Protein AF-A0A4D9DRL8-F1 (afdb_monomer_lite)

Foldseek 3Di:
DDDDDDDDDPPPPPPPPPPDDDDDDDVLVVCCVVPNDDDDDDDPADWDQDPVRDTDGPDDRVVRVVVVVVVVVVVVVVVVVVVVVVVVLVVPQPVDDPPDDDDSVRSVVSSVVVVVVVVVVCVVVVVPVPPPPDPPDD

Secondary structure (DSSP, 8-state):
------------------PPPPP---HHHHHHHHHSSPPPP-----EEE-TTS-EEESS-HHHHHHHHHHHHHHHHHHHHHHHHHHHHHHHH-TTS-TTS---HHHHHHHHHHHHHHHHHHHHHTTTTGGGS------

Organism: NCBI:txid55544

Sequence (138 aa):
MAEQVSEEEEQHQHRVPLLVTPGPEVLGDVLSEQFGPLPFMAAITRMKRQPSGHYLSTENLEEVLERRQAANAKERERIKNLNSGFSKLKTIVPLIPKDRKPSKVDTLKAATEYIRLLHLILEETGGFEVHKNLPLSV

Radius of gyration: 35.2 Å; chains: 1; bounding box: 65×112×64 Å

pLDDT: mean 83.33, std 16.58, range [40.22, 98.69]

Structure (mmCIF, N/CA/C/O backbone):
data_AF-A0A4D9DRL8-F1
#
_entry.id   AF-A0A4D9DRL8-F1
#
loop_
_atom_site.group_PDB
_atom_site.id
_atom_site.type_symbol
_atom_site.label_atom_id
_atom_site.label_alt_id
_atom_site.label_comp_id
_atom_site.label_asym_id
_atom_site.label_entity_id
_atom_site.label_seq_id
_atom_site.pdbx_PDB_ins_code
_atom_site.Cartn_x
_atom_site.Cartn_y
_atom_site.Cartn_z
_atom_site.occupancy
_atom_site.B_iso_or_equiv
_atom_site.auth_seq_id
_atom_site.auth_comp_id
_atom_site.auth_asym_id
_atom_site.auth_atom_id
_atom_site.pdbx_PDB_model_num
ATOM 1 N N . MET A 1 1 ? 21.172 79.395 20.774 1.00 40.22 1 MET A N 1
ATOM 2 C CA . MET A 1 1 ? 20.427 79.486 19.501 1.00 40.22 1 MET A CA 1
ATOM 3 C C . MET A 1 1 ? 21.112 78.495 18.574 1.00 40.22 1 MET A C 1
ATOM 5 O O . MET A 1 1 ? 22.240 78.751 18.201 1.00 40.22 1 MET A O 1
ATOM 9 N N . ALA A 1 2 ? 20.726 77.220 18.579 1.00 44.47 2 ALA A N 1
ATOM 10 C CA . ALA A 1 2 ? 19.544 76.670 17.914 1.00 44.47 2 ALA A CA 1
ATOM 11 C C . ALA A 1 2 ? 19.581 76.944 16.407 1.00 44.47 2 ALA A C 1
ATOM 13 O O . ALA A 1 2 ? 19.016 77.935 15.970 1.00 44.47 2 ALA A O 1
ATOM 14 N N . GLU A 1 3 ? 20.231 76.057 15.656 1.00 49.09 3 GLU A N 1
ATOM 15 C CA . GLU A 1 3 ? 19.705 75.629 14.363 1.00 49.09 3 GLU A CA 1
ATOM 16 C C . GLU A 1 3 ? 20.214 74.216 14.071 1.00 49.09 3 GLU A C 1
ATOM 18 O O . GLU A 1 3 ? 21.413 73.947 14.011 1.00 49.09 3 GLU A O 1
ATOM 23 N N . GLN A 1 4 ? 19.257 73.297 14.033 1.00 47.44 4 GLN A N 1
ATOM 24 C CA . GLN A 1 4 ? 19.407 71.934 13.564 1.00 47.44 4 GLN A CA 1
ATOM 25 C C . GLN A 1 4 ? 19.405 71.982 12.036 1.00 47.44 4 GLN A C 1
ATOM 27 O O . GLN A 1 4 ? 18.511 72.600 11.466 1.00 47.44 4 GLN A O 1
ATOM 32 N N . VAL A 1 5 ? 20.323 71.275 11.384 1.00 49.56 5 VAL A N 1
ATOM 33 C CA . VAL A 1 5 ? 20.043 70.678 10.075 1.00 49.56 5 VAL A CA 1
ATOM 34 C C . VAL A 1 5 ? 20.452 69.219 10.177 1.00 49.56 5 VAL A C 1
ATOM 36 O O . VAL A 1 5 ? 21.626 68.871 10.289 1.00 49.56 5 VAL A O 1
ATOM 39 N N . SER A 1 6 ? 19.404 68.419 10.297 1.00 49.28 6 SER A N 1
ATOM 40 C CA . SER A 1 6 ? 19.345 66.974 10.176 1.00 49.28 6 SER A CA 1
ATOM 41 C C . SER A 1 6 ? 19.588 66.546 8.727 1.00 49.28 6 SER A C 1
ATOM 43 O O . SER A 1 6 ? 19.497 67.374 7.827 1.00 49.28 6 SER A O 1
ATOM 45 N N . GLU A 1 7 ? 19.741 65.230 8.550 1.00 52.16 7 GLU A N 1
ATOM 46 C CA . GLU A 1 7 ? 19.690 64.496 7.275 1.00 52.16 7 GLU A CA 1
ATOM 47 C C . GLU A 1 7 ? 21.040 64.560 6.533 1.00 52.16 7 GLU A C 1
ATOM 49 O O . GLU A 1 7 ? 21.572 65.619 6.249 1.00 52.16 7 GLU A O 1
ATOM 54 N N . GLU A 1 8 ? 21.741 63.461 6.270 1.00 44.09 8 GLU A N 1
ATOM 55 C CA . GLU A 1 8 ? 21.243 62.175 5.797 1.00 44.09 8 GLU A CA 1
ATOM 56 C C . GLU A 1 8 ? 22.067 61.032 6.414 1.00 44.09 8 GLU A C 1
ATOM 58 O O . GLU A 1 8 ? 23.277 60.916 6.216 1.00 44.09 8 GLU A O 1
ATOM 63 N N . GLU A 1 9 ? 21.403 60.171 7.188 1.00 43.19 9 GLU A N 1
ATOM 64 C CA . GLU A 1 9 ? 21.937 58.851 7.503 1.00 43.19 9 GLU A CA 1
ATOM 65 C C . GLU A 1 9 ? 21.945 58.042 6.208 1.00 43.19 9 GLU A C 1
ATOM 67 O O . GLU A 1 9 ? 20.910 57.557 5.748 1.00 43.19 9 GLU A O 1
ATOM 72 N N . GLU A 1 10 ? 23.122 57.896 5.612 1.00 46.59 10 GLU A N 1
ATOM 73 C CA . GLU A 1 10 ? 23.352 56.992 4.496 1.00 46.59 10 GLU A CA 1
ATOM 74 C C . GLU A 1 10 ? 23.280 55.550 5.026 1.00 46.59 10 GLU A C 1
ATOM 76 O O . GLU A 1 10 ? 24.280 54.868 5.262 1.00 46.59 10 GLU A O 1
ATOM 81 N N . GLN A 1 11 ? 22.052 55.086 5.271 1.00 47.41 11 GLN A N 1
ATOM 82 C CA . GLN A 1 11 ? 21.736 53.685 5.489 1.00 47.41 11 GLN A CA 1
ATOM 83 C C . GLN A 1 11 ? 22.015 52.961 4.171 1.00 47.41 11 GLN A C 1
ATOM 85 O O . GLN A 1 11 ? 21.121 52.702 3.365 1.00 47.41 11 GLN A O 1
ATOM 90 N N . HIS A 1 12 ? 23.288 52.627 3.950 1.00 46.28 12 HIS A N 1
ATOM 91 C CA . HIS A 1 12 ? 23.721 51.599 3.017 1.00 46.28 12 HIS A CA 1
ATOM 92 C C . HIS A 1 12 ? 23.181 50.260 3.526 1.00 46.28 12 HIS A C 1
ATOM 94 O O . HIS A 1 12 ? 23.888 49.415 4.075 1.00 46.28 12 HIS A O 1
ATOM 100 N N . GLN A 1 13 ? 21.872 50.081 3.363 1.00 56.28 13 GLN A N 1
ATOM 101 C CA . GLN A 1 13 ? 21.200 48.808 3.457 1.00 56.28 13 GLN A CA 1
ATOM 102 C C . GLN A 1 13 ? 21.913 47.905 2.450 1.00 56.28 13 GLN A C 1
ATOM 104 O O . GLN A 1 13 ? 21.725 48.048 1.241 1.00 56.28 13 GLN A O 1
ATOM 109 N N . HIS A 1 14 ? 22.767 47.002 2.937 1.00 54.03 14 HIS A N 1
ATOM 110 C CA . HIS A 1 14 ? 23.348 45.917 2.153 1.00 54.03 14 HIS A CA 1
ATOM 111 C C . HIS A 1 14 ? 22.209 45.022 1.654 1.00 54.03 14 HIS A C 1
ATOM 113 O O . HIS A 1 14 ? 21.893 43.970 2.208 1.00 54.03 14 HIS A O 1
ATOM 119 N N . ARG A 1 15 ? 21.534 45.472 0.599 1.00 63.38 15 ARG A N 1
ATOM 120 C CA . ARG A 1 15 ? 20.530 44.712 -0.114 1.00 63.38 15 ARG A CA 1
ATOM 121 C C . ARG A 1 15 ? 21.308 43.771 -1.013 1.00 63.38 15 ARG A C 1
ATOM 123 O O . ARG A 1 15 ? 21.704 44.138 -2.115 1.00 63.38 15 ARG A O 1
ATOM 130 N N . VAL A 1 16 ? 21.595 42.581 -0.490 1.00 67.75 16 VAL A N 1
ATOM 131 C CA . VAL A 1 16 ? 22.155 41.480 -1.277 1.00 67.75 16 VAL A CA 1
ATOM 132 C C . VAL A 1 16 ? 21.310 41.374 -2.551 1.00 67.75 16 VAL A C 1
ATOM 134 O O . VAL A 1 16 ? 20.083 41.266 -2.427 1.00 67.75 16 VAL A O 1
ATOM 137 N N . PRO A 1 17 ? 21.898 41.484 -3.756 1.00 74.94 17 PRO A N 1
ATOM 138 C CA . PRO A 1 17 ? 21.133 41.357 -4.983 1.00 74.94 17 PRO A CA 1
ATOM 139 C C . PRO A 1 17 ? 20.415 40.013 -4.949 1.00 74.94 17 PRO A C 1
ATOM 141 O O . PRO A 1 17 ? 21.054 38.971 -4.798 1.00 74.94 17 PRO A O 1
ATOM 144 N N . LEU A 1 18 ? 19.084 40.033 -5.025 1.00 73.31 18 LEU A N 1
ATOM 145 C CA . LEU A 1 18 ? 18.322 38.801 -5.152 1.00 73.31 18 LEU A CA 1
ATOM 146 C C . LEU A 1 18 ? 18.724 38.186 -6.491 1.00 73.31 18 LEU A C 1
ATOM 148 O O . LEU A 1 18 ? 18.444 38.757 -7.545 1.00 73.31 18 LEU A O 1
ATOM 152 N N . LEU A 1 19 ? 19.442 37.064 -6.442 1.00 74.56 19 LEU A N 1
ATOM 153 C CA . LEU A 1 19 ? 19.807 36.327 -7.640 1.00 74.56 19 LEU A CA 1
ATOM 154 C C . LEU A 1 19 ? 18.509 35.889 -8.322 1.00 74.56 19 LEU A C 1
ATOM 156 O O . LEU A 1 19 ? 17.645 35.279 -7.687 1.00 74.56 19 LEU A O 1
ATOM 160 N N . VAL A 1 20 ? 18.356 36.239 -9.599 1.00 82.50 20 VAL A N 1
ATOM 161 C CA . VAL A 1 20 ? 17.207 35.812 -10.400 1.00 82.50 20 VAL A CA 1
ATOM 162 C C . VAL A 1 20 ? 17.193 34.288 -10.402 1.00 82.50 20 VAL A C 1
ATOM 164 O O . VAL A 1 20 ? 18.210 33.663 -10.701 1.00 82.50 20 VAL A O 1
ATOM 167 N N . THR A 1 21 ? 16.062 33.687 -10.021 1.00 80.25 21 THR A N 1
ATOM 168 C CA . THR A 1 21 ? 15.905 32.232 -10.081 1.00 80.25 21 THR A CA 1
ATOM 169 C C . THR A 1 21 ? 16.172 31.791 -11.520 1.00 80.25 21 THR A C 1
ATOM 171 O O . THR A 1 21 ? 15.530 32.338 -12.423 1.00 80.25 21 THR A O 1
ATOM 174 N N . PRO A 1 22 ? 17.121 30.865 -11.758 1.00 80.56 22 PRO A N 1
ATOM 175 C CA . PRO A 1 22 ? 17.388 30.385 -13.104 1.00 80.56 22 PRO A CA 1
ATOM 176 C C . PRO A 1 22 ? 16.104 29.833 -13.727 1.00 80.56 22 PRO A C 1
ATOM 178 O O . PRO A 1 22 ? 15.192 29.382 -13.025 1.00 80.56 22 PRO A O 1
ATOM 181 N N . GLY A 1 23 ? 16.020 29.926 -15.054 1.00 86.12 23 GLY A N 1
ATOM 182 C CA . GLY A 1 23 ? 14.877 29.409 -15.795 1.00 86.12 23 GLY A CA 1
ATOM 183 C C . GLY A 1 23 ? 14.672 27.912 -15.526 1.00 86.12 23 GLY A C 1
ATOM 184 O O . GLY A 1 23 ? 15.619 27.217 -15.160 1.00 86.12 23 GLY A O 1
ATOM 185 N N . PRO A 1 24 ? 13.442 27.395 -15.675 1.00 86.69 24 PRO A N 1
ATOM 186 C CA . PRO A 1 24 ? 13.198 25.967 -15.539 1.00 86.69 24 PRO A CA 1
ATOM 187 C C . PRO A 1 24 ? 13.973 25.204 -16.620 1.00 86.69 24 PRO A C 1
ATOM 189 O O . PRO A 1 24 ? 13.679 25.329 -17.807 1.00 86.69 24 PRO A O 1
ATOM 192 N N . GLU A 1 25 ? 14.953 24.411 -16.200 1.00 89.00 25 GLU A N 1
ATOM 193 C CA . GLU A 1 25 ? 15.715 23.517 -17.071 1.00 89.00 25 GLU A CA 1
ATOM 194 C C . GLU A 1 25 ? 15.116 22.107 -17.047 1.00 89.00 25 GLU A C 1
ATOM 196 O O . GLU A 1 25 ? 14.616 21.625 -16.024 1.00 89.00 25 GLU A O 1
ATOM 201 N N . VAL A 1 26 ? 1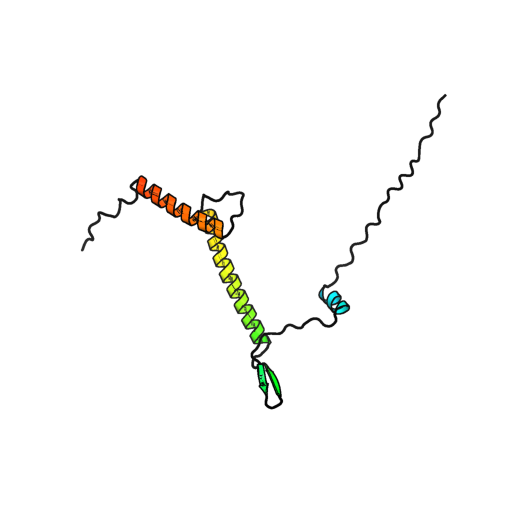5.169 21.417 -18.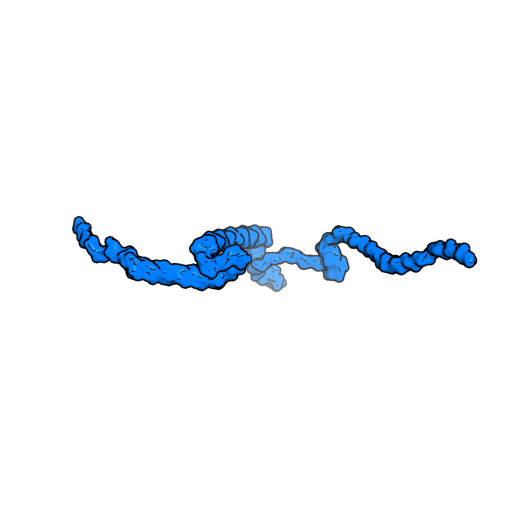187 1.00 92.31 26 VAL A N 1
ATOM 202 C CA . VAL A 1 26 ? 14.773 20.011 -18.264 1.00 92.31 26 VAL A CA 1
ATOM 203 C C . VAL A 1 26 ? 15.893 19.179 -17.649 1.00 92.31 26 VAL A C 1
ATOM 205 O O . VAL A 1 26 ? 16.994 19.115 -18.185 1.00 92.31 26 VAL A O 1
ATOM 208 N N . LEU A 1 27 ? 15.606 18.496 -16.536 1.00 91.50 27 LEU A N 1
ATOM 209 C CA . LEU A 1 27 ? 16.593 17.680 -15.815 1.00 91.50 27 LEU A CA 1
ATOM 210 C C . LEU A 1 27 ? 17.314 16.673 -16.729 1.00 91.50 27 LEU A C 1
ATOM 212 O O . LEU A 1 27 ? 18.490 16.398 -16.529 1.00 91.50 27 LEU A O 1
ATOM 216 N N . GLY A 1 28 ? 16.618 16.133 -17.734 1.00 89.81 28 GLY A N 1
ATOM 217 C CA . GLY A 1 28 ? 17.215 15.219 -18.707 1.00 89.81 28 GLY A CA 1
ATOM 218 C C . GLY A 1 28 ? 18.370 15.846 -19.491 1.00 89.81 28 GLY A C 1
ATOM 219 O O . GLY A 1 28 ? 19.411 15.213 -19.634 1.00 89.81 28 GLY A O 1
ATOM 220 N N . ASP A 1 29 ? 18.217 17.095 -19.923 1.00 90.81 29 ASP A N 1
ATOM 221 C CA . ASP A 1 29 ? 19.223 17.797 -20.723 1.00 90.81 29 ASP A CA 1
ATOM 222 C C . ASP A 1 29 ? 20.439 18.149 -19.863 1.00 90.81 29 ASP A C 1
ATOM 224 O O . ASP A 1 29 ? 21.568 17.851 -20.244 1.00 90.81 29 ASP A O 1
ATOM 228 N N . VAL A 1 30 ? 20.202 18.652 -18.647 1.00 92.62 30 VAL A N 1
ATOM 229 C CA . VAL A 1 30 ? 21.256 18.965 -17.666 1.00 92.62 30 VAL A CA 1
ATOM 230 C C . VAL A 1 30 ? 22.083 17.726 -17.327 1.00 92.62 30 VAL A C 1
ATOM 232 O O . VAL A 1 30 ? 23.314 17.763 -17.304 1.00 92.62 30 VAL A O 1
ATOM 235 N N . LEU A 1 31 ? 21.409 16.602 -17.071 1.00 92.56 31 LEU A N 1
ATOM 236 C CA . LEU A 1 31 ? 22.088 15.344 -16.781 1.00 92.56 31 LEU A CA 1
ATOM 237 C C . LEU A 1 31 ? 22.831 14.816 -18.010 1.00 92.56 31 LEU A C 1
ATOM 239 O O . LEU A 1 31 ? 23.927 14.280 -17.865 1.00 92.56 31 LEU A O 1
ATOM 243 N N . SER A 1 32 ? 22.268 14.983 -19.208 1.00 93.75 32 SER A N 1
ATOM 244 C CA . SER A 1 32 ? 22.932 14.557 -20.436 1.00 93.75 32 SER A CA 1
ATOM 245 C C . SER A 1 32 ? 24.179 15.386 -20.745 1.00 93.75 32 SER A C 1
ATOM 247 O O . SER A 1 32 ? 25.155 14.847 -21.262 1.00 93.75 32 SER A O 1
ATOM 249 N N . GLU A 1 33 ? 24.158 16.683 -20.444 1.00 94.00 33 GLU A N 1
ATOM 250 C CA . GLU A 1 33 ? 25.294 17.586 -20.632 1.00 94.00 33 GLU A CA 1
ATOM 251 C C . GLU A 1 33 ? 26.417 17.288 -19.631 1.00 94.00 33 GLU A C 1
ATOM 253 O O . GLU A 1 33 ? 27.577 17.170 -20.020 1.00 94.00 33 GLU A O 1
ATOM 258 N N . GLN A 1 34 ? 26.081 17.103 -18.348 1.00 95.25 34 GLN A N 1
ATOM 259 C CA . GLN A 1 34 ? 27.081 16.837 -17.308 1.00 95.25 34 GLN A CA 1
ATOM 260 C C . GLN A 1 34 ? 27.653 15.417 -17.351 1.00 95.25 34 GLN A C 1
ATOM 262 O O . GLN A 1 34 ? 28.830 15.223 -17.044 1.00 95.25 34 GLN A O 1
ATOM 267 N N . PHE A 1 35 ? 26.833 14.417 -17.685 1.00 94.44 35 PHE A N 1
ATOM 268 C CA . PHE A 1 35 ? 27.188 13.001 -17.518 1.00 94.44 35 PHE A CA 1
ATOM 269 C C . PHE A 1 35 ? 27.182 12.199 -18.825 1.00 94.44 35 PHE A C 1
ATOM 271 O O . PHE A 1 35 ? 27.526 11.015 -18.814 1.00 94.44 35 PHE A O 1
ATOM 278 N N . GLY A 1 36 ? 26.843 12.821 -19.956 1.00 91.00 36 GLY A N 1
ATOM 279 C CA . GLY A 1 36 ? 26.734 12.148 -21.248 1.00 91.00 36 GLY A CA 1
ATOM 280 C C . GLY A 1 36 ? 25.402 11.405 -21.429 1.00 91.00 36 GLY A C 1
ATOM 281 O O . GLY A 1 36 ? 24.437 11.668 -20.715 1.00 91.00 36 GLY A O 1
ATOM 282 N N . PRO A 1 37 ? 25.310 10.473 -22.397 1.00 91.88 37 PRO A N 1
ATOM 283 C CA . PRO A 1 37 ? 24.050 9.826 -22.748 1.00 91.88 37 PRO A CA 1
ATOM 284 C C . PRO A 1 37 ? 23.366 9.170 -21.547 1.00 91.88 37 PRO A C 1
ATOM 286 O O . PRO A 1 37 ? 23.953 8.341 -20.848 1.00 91.88 37 PRO A O 1
ATOM 289 N N . LEU A 1 38 ? 22.096 9.513 -21.341 1.00 88.88 38 LEU A N 1
ATOM 290 C CA . LEU A 1 38 ? 21.301 8.928 -20.271 1.00 88.88 38 LEU A CA 1
ATOM 291 C C . LEU A 1 38 ? 21.081 7.426 -20.496 1.00 88.88 38 LEU A C 1
ATOM 293 O O . LEU A 1 38 ? 20.972 6.972 -21.640 1.00 88.88 38 LEU A O 1
ATOM 297 N N . PRO A 1 39 ? 20.964 6.639 -19.412 1.00 87.62 39 PRO A N 1
ATOM 298 C CA . PRO A 1 39 ? 20.609 5.235 -19.525 1.00 87.62 39 PRO A CA 1
ATOM 299 C C . PRO A 1 39 ? 19.265 5.081 -20.245 1.00 87.62 39 PRO A C 1
ATOM 301 O O . PRO A 1 39 ? 18.276 5.734 -19.907 1.00 87.62 39 PRO A O 1
ATOM 304 N N . PHE A 1 40 ? 19.224 4.184 -21.229 1.00 83.06 40 PHE A N 1
ATOM 305 C CA . PHE A 1 40 ? 17.991 3.845 -21.928 1.00 83.06 40 PHE A CA 1
ATOM 306 C C . PHE A 1 40 ? 17.159 2.856 -21.104 1.00 83.06 40 PHE A C 1
ATOM 308 O O . PHE A 1 40 ? 17.684 2.054 -20.326 1.00 83.06 40 PHE A O 1
ATOM 315 N N . MET A 1 41 ? 15.838 2.888 -21.289 1.00 79.44 41 MET A N 1
ATOM 316 C CA . MET A 1 41 ? 14.956 1.902 -20.671 1.00 79.44 41 MET A CA 1
ATOM 317 C C . MET A 1 41 ? 15.274 0.498 -21.193 1.00 79.44 41 MET A C 1
ATOM 319 O O . MET A 1 41 ? 15.081 0.201 -22.369 1.00 79.44 41 MET A O 1
ATOM 323 N N . ALA A 1 42 ? 15.700 -0.382 -20.291 1.00 80.38 42 ALA A N 1
ATOM 324 C CA . ALA A 1 42 ? 15.940 -1.787 -20.580 1.00 80.38 42 ALA A CA 1
ATOM 325 C C . ALA A 1 42 ? 14.963 -2.666 -19.790 1.00 80.38 42 ALA A C 1
ATOM 327 O O . ALA A 1 42 ? 14.816 -2.536 -18.571 1.00 80.38 42 ALA A O 1
ATOM 328 N N . ALA A 1 43 ? 14.296 -3.592 -20.477 1.00 84.75 43 ALA A N 1
ATOM 329 C CA . ALA A 1 43 ? 13.549 -4.645 -19.805 1.00 84.75 43 ALA A CA 1
ATOM 330 C C . ALA A 1 43 ? 14.500 -5.768 -19.369 1.00 84.75 43 ALA A C 1
ATOM 332 O O . ALA A 1 43 ? 15.423 -6.131 -20.094 1.00 84.75 43 ALA A O 1
ATOM 333 N N . ILE A 1 44 ? 14.246 -6.363 -18.198 1.00 86.31 44 ILE A N 1
ATOM 334 C CA . ILE A 1 44 ? 14.935 -7.603 -17.808 1.00 86.31 44 ILE A CA 1
ATOM 335 C C . ILE A 1 44 ? 14.243 -8.733 -18.570 1.00 86.31 44 ILE A C 1
ATOM 337 O O . ILE A 1 44 ? 13.167 -9.179 -18.161 1.00 86.31 44 ILE A O 1
ATOM 341 N N . THR A 1 45 ? 14.829 -9.123 -19.698 1.00 88.00 45 THR A N 1
ATOM 342 C CA . THR A 1 45 ? 14.336 -10.190 -20.574 1.00 88.00 45 THR A CA 1
ATOM 343 C C . THR A 1 45 ? 15.235 -11.410 -20.500 1.00 88.00 45 THR A C 1
ATOM 345 O O . THR A 1 45 ? 16.406 -11.344 -20.114 1.00 88.00 45 THR A O 1
ATOM 348 N N . ARG A 1 46 ? 14.686 -12.562 -20.885 1.00 88.56 46 ARG A N 1
ATOM 349 C CA . ARG A 1 46 ? 15.497 -13.771 -21.035 1.00 88.56 46 ARG A CA 1
ATOM 350 C C . ARG A 1 46 ? 16.385 -13.650 -22.267 1.00 88.56 46 ARG A C 1
ATOM 352 O O . ARG A 1 46 ? 15.893 -13.559 -23.394 1.00 88.56 46 ARG A O 1
ATOM 359 N N . MET A 1 47 ? 17.694 -13.697 -22.040 1.00 89.94 47 MET A N 1
ATOM 360 C CA . MET A 1 47 ? 18.698 -13.682 -23.097 1.00 89.94 47 MET A CA 1
ATOM 361 C C . MET A 1 47 ? 19.121 -15.104 -23.463 1.00 89.94 47 MET A C 1
ATOM 363 O O . MET A 1 47 ? 19.354 -15.941 -22.591 1.00 89.94 47 ME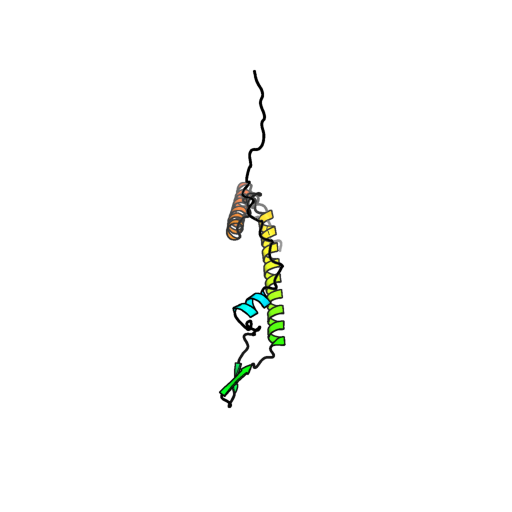T A O 1
ATOM 367 N N . LYS A 1 48 ? 19.260 -15.374 -24.761 1.00 92.00 48 LYS A N 1
ATOM 368 C CA . LYS A 1 48 ? 19.736 -16.656 -25.286 1.00 92.00 48 LYS A CA 1
ATOM 369 C C . LYS A 1 48 ? 21.066 -16.462 -26.002 1.00 92.00 48 LYS A C 1
ATOM 371 O O . LYS A 1 48 ? 21.178 -15.614 -26.889 1.00 92.00 48 LYS A O 1
ATOM 376 N N . ARG A 1 49 ? 22.061 -17.273 -25.629 1.00 94.12 49 ARG A N 1
ATOM 377 C CA . ARG A 1 49 ? 23.367 -17.311 -26.295 1.00 94.12 49 ARG A CA 1
ATOM 378 C C . ARG A 1 49 ? 23.236 -17.972 -27.664 1.00 94.12 49 ARG A C 1
ATOM 380 O O . ARG A 1 49 ? 22.685 -19.067 -27.780 1.00 94.12 49 ARG A O 1
ATOM 387 N N . GLN A 1 50 ? 23.757 -17.311 -28.684 1.00 94.31 50 GLN A N 1
ATOM 388 C CA . GLN A 1 50 ? 23.809 -17.821 -30.047 1.00 94.31 50 GLN A CA 1
ATOM 389 C C . GLN A 1 50 ? 25.133 -18.542 -30.337 1.00 94.31 50 GLN A C 1
ATOM 391 O O . GLN A 1 50 ? 26.116 -18.321 -29.625 1.00 94.31 50 GLN A O 1
ATOM 396 N N . PRO A 1 51 ? 25.200 -19.366 -31.403 1.00 93.62 51 PRO A N 1
ATOM 397 C CA . PRO A 1 51 ? 26.454 -19.968 -31.863 1.00 93.62 51 PRO A CA 1
ATOM 398 C C . PRO A 1 51 ? 27.553 -18.942 -32.175 1.00 93.62 51 PRO A C 1
ATOM 400 O O . PRO A 1 51 ? 28.727 -19.234 -31.982 1.00 93.62 51 PRO A O 1
ATOM 403 N N . SER A 1 52 ? 27.175 -17.721 -32.571 1.00 93.25 52 SER A N 1
ATOM 404 C CA . SER A 1 52 ? 28.086 -16.583 -32.769 1.00 93.25 52 SER A CA 1
ATOM 405 C C . SER A 1 52 ? 28.731 -16.059 -31.476 1.00 93.25 52 SER A C 1
ATOM 407 O O . SER A 1 52 ? 29.593 -15.192 -31.531 1.00 93.25 52 SER A O 1
ATOM 409 N N . GLY A 1 53 ? 28.316 -16.549 -30.302 1.00 91.81 53 GLY A N 1
ATOM 410 C CA . GLY A 1 53 ? 28.783 -16.086 -28.993 1.00 91.81 53 GLY A CA 1
ATOM 411 C C . GLY A 1 53 ? 28.018 -14.879 -28.444 1.00 91.81 53 GLY A C 1
ATOM 412 O O . GLY A 1 53 ? 28.115 -14.607 -27.248 1.00 91.81 53 GLY A O 1
ATOM 413 N N . HIS A 1 54 ? 27.209 -14.209 -29.269 1.00 91.44 54 HIS A N 1
ATOM 414 C CA . HIS A 1 54 ? 26.373 -13.083 -28.855 1.00 91.44 54 HIS A CA 1
ATOM 415 C C . HIS A 1 54 ? 25.098 -13.535 -28.127 1.00 91.44 54 HIS A C 1
ATOM 417 O O . HIS A 1 54 ? 24.587 -14.636 -28.347 1.00 91.44 54 HIS A O 1
ATOM 423 N N . TYR A 1 55 ? 24.563 -12.664 -27.271 1.00 91.19 55 TYR A N 1
ATOM 424 C CA . TYR A 1 55 ? 23.289 -12.865 -26.583 1.00 91.19 55 TYR A CA 1
ATOM 425 C C . TYR A 1 55 ? 22.203 -12.025 -27.244 1.00 91.19 55 TYR A C 1
ATOM 427 O O . TYR A 1 55 ? 22.380 -10.819 -27.386 1.00 91.19 55 TYR A O 1
ATOM 435 N N . LEU A 1 56 ? 21.069 -12.638 -27.588 1.00 88.38 56 LEU A N 1
ATOM 436 C CA . LEU A 1 56 ? 19.880 -11.909 -28.034 1.00 88.38 56 LEU A CA 1
ATOM 437 C 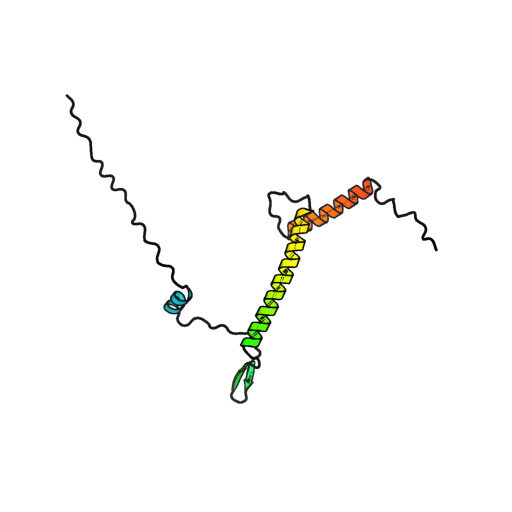C . LEU A 1 56 ? 18.715 -12.118 -27.068 1.00 88.38 56 LEU A C 1
ATOM 439 O O . LEU A 1 56 ? 18.586 -13.179 -26.450 1.00 88.38 56 LEU A O 1
ATOM 443 N N . SER A 1 57 ? 17.857 -11.103 -26.964 1.00 86.56 57 SER A N 1
ATOM 444 C CA . SER A 1 57 ? 16.575 -11.227 -26.271 1.00 86.56 57 SER A CA 1
ATOM 445 C C . SER A 1 57 ? 15.705 -12.258 -26.984 1.00 86.56 57 SER A C 1
ATOM 447 O O . SER A 1 57 ? 15.612 -12.270 -28.210 1.00 86.56 57 SER A O 1
ATOM 449 N N . THR A 1 58 ? 15.062 -13.123 -26.206 1.00 84.44 58 THR A N 1
ATOM 450 C CA . THR A 1 58 ? 14.054 -14.068 -26.715 1.00 84.44 58 THR A CA 1
ATOM 451 C C . THR A 1 58 ? 12.657 -13.457 -26.791 1.00 84.44 58 THR A C 1
ATOM 453 O O . THR A 1 58 ? 11.754 -14.059 -27.362 1.00 84.44 58 THR A O 1
ATOM 456 N N . GLU A 1 59 ? 12.481 -12.271 -26.210 1.00 85.44 59 GLU A N 1
ATOM 457 C CA . GLU A 1 59 ? 11.194 -11.612 -26.019 1.00 85.44 59 GLU A CA 1
ATOM 458 C C . GLU A 1 59 ? 11.218 -10.223 -26.679 1.00 85.44 59 GLU A C 1
ATOM 460 O O . GLU A 1 59 ? 12.250 -9.538 -26.661 1.00 85.44 59 GLU A O 1
ATOM 465 N N . ASN A 1 60 ? 10.083 -9.812 -27.253 1.00 88.88 60 ASN A N 1
ATOM 466 C CA . ASN A 1 60 ? 9.886 -8.464 -27.784 1.00 88.88 60 ASN A CA 1
ATOM 467 C C . ASN A 1 60 ? 9.882 -7.452 -26.625 1.00 88.88 60 ASN A C 1
ATOM 469 O O . ASN A 1 60 ? 9.151 -7.632 -25.649 1.00 88.88 60 ASN A O 1
ATOM 473 N N . LEU A 1 61 ? 10.707 -6.404 -26.728 1.00 86.25 61 LEU A N 1
ATOM 474 C CA . LEU A 1 61 ? 10.865 -5.389 -25.686 1.00 86.25 61 LEU A CA 1
ATOM 475 C C . LEU A 1 61 ? 9.532 -4.714 -25.336 1.00 86.25 61 LEU A C 1
ATOM 477 O O . LEU A 1 61 ? 9.221 -4.594 -24.152 1.00 86.25 61 LEU A O 1
ATOM 481 N N . GLU A 1 62 ? 8.746 -4.331 -26.343 1.00 88.88 62 GLU A N 1
ATOM 482 C CA . GLU A 1 62 ? 7.495 -3.594 -26.145 1.00 88.88 62 GLU A CA 1
ATOM 483 C C . GLU A 1 62 ? 6.485 -4.442 -25.367 1.00 88.88 62 GLU A C 1
ATOM 485 O O . GLU A 1 62 ? 5.999 -4.038 -24.313 1.00 88.88 62 GLU A O 1
ATOM 490 N N . GLU A 1 63 ? 6.287 -5.694 -25.790 1.00 89.88 63 GLU A N 1
ATOM 491 C CA . GLU A 1 63 ? 5.384 -6.626 -25.106 1.00 89.88 63 GLU A CA 1
ATOM 492 C C . GLU A 1 63 ? 5.787 -6.865 -23.644 1.00 89.88 63 GLU A C 1
ATOM 494 O O . GLU A 1 63 ? 4.938 -7.016 -22.762 1.00 89.88 63 GLU A O 1
ATOM 499 N N . VAL A 1 64 ? 7.092 -6.936 -23.359 1.00 90.31 64 VAL A N 1
ATOM 500 C CA . VAL A 1 64 ? 7.582 -7.131 -21.988 1.00 90.31 64 VAL A CA 1
ATOM 501 C C . VAL A 1 64 ? 7.289 -5.900 -21.135 1.00 90.31 64 VAL A C 1
ATOM 503 O O . VAL A 1 64 ? 6.896 -6.043 -19.971 1.00 90.31 64 VAL A O 1
ATOM 506 N N . LEU A 1 65 ? 7.464 -4.701 -21.690 1.00 90.25 65 LEU A N 1
ATOM 507 C CA . LEU A 1 65 ? 7.152 -3.455 -21.000 1.00 90.25 65 LEU A CA 1
ATOM 508 C C . LEU A 1 65 ? 5.648 -3.323 -20.748 1.00 90.25 65 LEU A C 1
ATOM 510 O O . LEU A 1 65 ? 5.264 -3.074 -19.604 1.00 90.25 65 LEU A O 1
ATOM 514 N N . GLU A 1 66 ? 4.800 -3.583 -21.741 1.00 92.25 66 GLU A N 1
ATOM 515 C CA . GLU A 1 66 ? 3.339 -3.556 -21.596 1.00 92.25 66 GLU A CA 1
ATOM 516 C C . GLU A 1 66 ? 2.850 -4.539 -20.523 1.00 92.25 66 GLU A C 1
ATOM 518 O O . GLU A 1 66 ? 2.104 -4.162 -19.613 1.00 92.25 66 GLU A O 1
ATOM 523 N N . ARG A 1 67 ? 3.330 -5.793 -20.547 1.00 93.31 67 ARG A N 1
ATOM 524 C CA . ARG A 1 67 ? 2.989 -6.799 -19.522 1.00 93.31 67 ARG A CA 1
ATOM 525 C C . ARG A 1 67 ? 3.374 -6.331 -18.120 1.00 93.31 67 ARG A C 1
ATOM 527 O O . ARG A 1 67 ? 2.604 -6.511 -17.174 1.00 93.31 67 ARG A O 1
ATOM 534 N N . ARG A 1 68 ? 4.549 -5.712 -17.970 1.00 93.94 68 ARG A N 1
ATOM 535 C CA . ARG A 1 68 ? 5.001 -5.148 -16.688 1.00 93.94 68 ARG A CA 1
ATOM 536 C C . ARG A 1 68 ? 4.137 -3.975 -16.248 1.00 93.94 68 ARG A C 1
ATOM 538 O O . ARG A 1 68 ? 3.780 -3.902 -15.074 1.00 93.94 68 ARG A O 1
ATOM 545 N N . GLN A 1 69 ? 3.791 -3.072 -17.159 1.00 94.19 69 GLN A N 1
ATOM 546 C CA . GLN A 1 69 ? 2.913 -1.944 -16.858 1.00 94.19 69 GLN A CA 1
ATOM 547 C C . GLN A 1 69 ? 1.540 -2.429 -16.380 1.00 94.19 69 GLN A C 1
ATOM 549 O O . GLN A 1 69 ? 1.071 -1.976 -15.333 1.00 94.19 69 GLN A O 1
ATOM 554 N N . ALA A 1 70 ? 0.947 -3.407 -17.070 1.00 96.94 70 ALA A N 1
ATOM 555 C CA . ALA A 1 70 ? -0.324 -4.014 -16.685 1.00 96.94 70 ALA A CA 1
ATOM 556 C C . ALA A 1 70 ? -0.248 -4.699 -15.307 1.00 96.94 70 ALA A C 1
ATOM 558 O O . ALA A 1 70 ? -1.108 -4.478 -14.451 1.00 96.94 70 ALA A O 1
ATOM 559 N N . ALA A 1 71 ? 0.809 -5.478 -15.047 1.00 96.94 71 ALA A N 1
ATOM 560 C CA . ALA A 1 71 ? 1.026 -6.119 -13.748 1.00 96.94 71 ALA A CA 1
ATOM 561 C C . ALA A 1 71 ? 1.174 -5.092 -12.610 1.00 96.94 71 ALA A C 1
ATOM 563 O O . ALA A 1 71 ? 0.557 -5.236 -11.552 1.00 96.94 71 ALA A O 1
ATOM 564 N N . ASN A 1 72 ? 1.929 -4.016 -12.843 1.00 97.75 72 ASN A N 1
ATOM 565 C CA . ASN A 1 72 ? 2.108 -2.936 -11.876 1.00 97.75 72 ASN A CA 1
ATOM 566 C C . ASN A 1 72 ? 0.802 -2.177 -11.611 1.00 97.75 72 ASN A C 1
ATOM 568 O O . ASN A 1 72 ? 0.510 -1.841 -10.463 1.00 97.75 72 ASN A O 1
ATOM 572 N N . ALA A 1 73 ? 0.003 -1.907 -12.647 1.00 98.38 73 ALA A N 1
ATOM 573 C CA . ALA A 1 73 ? -1.307 -1.278 -12.496 1.00 98.38 73 ALA A CA 1
ATOM 574 C C . ALA A 1 73 ? -2.241 -2.138 -11.631 1.00 98.38 73 ALA A C 1
ATOM 576 O O . ALA A 1 73 ? -2.851 -1.629 -10.688 1.00 98.38 73 ALA A O 1
ATOM 577 N N . LYS A 1 74 ? -2.266 -3.452 -11.879 1.00 98.56 74 LYS A N 1
ATOM 578 C CA . LYS A 1 74 ? -3.046 -4.412 -11.091 1.00 98.56 74 LYS A CA 1
ATOM 579 C C . LYS A 1 74 ? -2.620 -4.447 -9.621 1.00 98.56 74 LYS A C 1
ATOM 581 O O . LYS A 1 74 ? -3.472 -4.436 -8.736 1.00 98.56 74 LYS A O 1
ATOM 586 N N . GLU A 1 75 ? -1.318 -4.448 -9.333 1.00 98.50 75 GLU A N 1
ATOM 587 C CA . GLU A 1 75 ? -0.845 -4.437 -7.942 1.00 98.50 75 GLU A CA 1
ATOM 588 C C . GLU A 1 75 ? -1.184 -3.120 -7.232 1.00 98.50 75 GLU A C 1
ATOM 590 O O . GLU A 1 75 ? -1.598 -3.128 -6.071 1.00 98.50 75 GLU A O 1
ATOM 595 N N . ARG A 1 76 ? -1.104 -1.979 -7.931 1.00 98.69 76 ARG A N 1
ATOM 596 C CA . ARG A 1 76 ? -1.559 -0.692 -7.378 1.00 98.69 76 ARG A CA 1
ATOM 597 C C . ARG A 1 76 ? -3.038 -0.732 -7.012 1.00 98.69 76 ARG A C 1
ATOM 599 O O . ARG A 1 76 ? -3.401 -0.260 -5.935 1.00 98.69 76 ARG A O 1
ATOM 606 N N . GLU A 1 77 ? -3.883 -1.305 -7.864 1.00 98.62 77 GLU A N 1
ATOM 607 C CA . GLU A 1 77 ? -5.308 -1.473 -7.573 1.00 98.62 77 GLU A CA 1
ATOM 608 C C . GLU A 1 77 ? -5.535 -2.386 -6.359 1.00 98.62 77 GLU A C 1
ATOM 610 O O . GLU A 1 77 ? -6.287 -2.034 -5.446 1.00 98.62 77 GLU A O 1
ATOM 615 N N . ARG A 1 78 ? -4.812 -3.508 -6.277 1.00 98.62 78 ARG A N 1
ATOM 616 C CA . ARG A 1 78 ? -4.857 -4.411 -5.118 1.00 98.62 78 ARG A CA 1
ATOM 617 C C . ARG A 1 78 ? -4.517 -3.677 -3.818 1.00 98.62 78 ARG A C 1
ATOM 619 O O . ARG A 1 78 ? -5.254 -3.778 -2.834 1.00 98.62 78 ARG A O 1
ATOM 626 N N . ILE A 1 79 ? -3.432 -2.901 -3.813 1.00 98.56 79 ILE A N 1
ATOM 627 C CA . ILE A 1 79 ? -3.004 -2.113 -2.649 1.00 98.56 79 ILE A CA 1
ATOM 628 C C . ILE A 1 79 ? -3.997 -0.987 -2.331 1.00 98.56 79 ILE A C 1
ATOM 630 O O . ILE A 1 79 ? -4.251 -0.715 -1.155 1.00 98.56 79 ILE A O 1
ATOM 634 N N . LYS A 1 80 ? -4.611 -0.357 -3.340 1.00 98.44 80 LYS A N 1
ATOM 635 C CA . LYS A 1 80 ? -5.678 0.639 -3.149 1.00 98.44 80 LYS A CA 1
ATOM 636 C C . LYS A 1 80 ? -6.882 0.025 -2.431 1.00 98.44 80 LYS A C 1
ATOM 638 O O . LYS A 1 80 ? -7.356 0.603 -1.453 1.00 98.44 80 LYS A O 1
ATOM 643 N N . ASN A 1 81 ? -7.324 -1.160 -2.852 1.00 98.38 81 ASN A N 1
ATOM 644 C CA . ASN A 1 81 ? -8.426 -1.884 -2.215 1.00 98.38 81 ASN A CA 1
ATOM 645 C C . ASN A 1 81 ? -8.094 -2.253 -0.761 1.00 98.38 81 ASN A C 1
ATOM 647 O O . ASN A 1 81 ? -8.897 -1.999 0.140 1.00 98.38 81 ASN A O 1
ATOM 651 N N . LEU A 1 82 ? -6.876 -2.743 -0.503 1.00 98.19 82 LEU A N 1
ATOM 652 C CA . LEU A 1 82 ? -6.386 -3.006 0.854 1.00 98.19 82 LEU A CA 1
ATOM 653 C C . LEU A 1 82 ? -6.406 -1.742 1.732 1.00 98.19 82 LEU A C 1
ATOM 655 O O . LEU A 1 82 ? -6.913 -1.763 2.853 1.00 98.19 82 LEU A O 1
ATOM 659 N N . ASN A 1 83 ? -5.879 -0.625 1.227 1.00 97.62 83 ASN A N 1
ATOM 660 C CA . ASN A 1 83 ? -5.827 0.633 1.973 1.00 97.62 83 ASN A CA 1
ATOM 661 C C . ASN A 1 83 ? -7.229 1.231 2.205 1.00 97.62 83 ASN A C 1
ATOM 663 O O . ASN A 1 83 ? -7.450 1.886 3.226 1.00 97.62 83 ASN A O 1
ATOM 667 N N . SER A 1 84 ? -8.187 0.979 1.307 1.00 97.88 84 SER A N 1
ATOM 668 C CA . SER A 1 84 ? -9.599 1.335 1.501 1.00 97.88 84 SER A CA 1
ATOM 669 C C . SER A 1 84 ? -10.203 0.581 2.689 1.00 97.88 84 SER A C 1
ATOM 671 O O . SER A 1 84 ? -10.749 1.206 3.600 1.00 97.88 84 SER A O 1
ATOM 673 N N . GLY A 1 85 ? -10.006 -0.741 2.759 1.00 97.06 85 GLY A N 1
ATOM 674 C CA . GLY A 1 85 ? -10.398 -1.545 3.923 1.00 97.06 85 GLY A CA 1
ATOM 675 C C . GLY A 1 85 ? -9.739 -1.057 5.216 1.00 97.06 85 GLY A C 1
ATOM 676 O O . GLY A 1 85 ? -10.406 -0.876 6.232 1.00 97.06 85 GLY A O 1
ATOM 677 N N . PHE A 1 86 ? -8.448 -0.725 5.153 1.00 96.50 86 PHE A N 1
ATOM 678 C CA . PHE A 1 86 ? -7.716 -0.170 6.290 1.00 96.50 86 PHE A CA 1
ATOM 679 C C . PHE A 1 86 ? -8.274 1.179 6.768 1.00 96.50 86 PHE A C 1
ATOM 681 O O . PHE A 1 86 ? -8.282 1.485 7.958 1.00 96.50 86 PHE A O 1
ATOM 688 N N . SER A 1 87 ? -8.751 2.003 5.837 1.00 94.44 87 SER A N 1
ATOM 689 C CA . SER A 1 87 ? -9.347 3.302 6.151 1.00 94.44 87 SER A CA 1
ATOM 690 C C . SER A 1 87 ? -10.697 3.140 6.843 1.00 94.44 87 SER A C 1
ATOM 692 O O . SER A 1 87 ? -10.928 3.811 7.843 1.00 94.44 87 SER A O 1
ATOM 694 N N . LYS A 1 88 ? -11.524 2.186 6.397 1.00 95.19 88 LYS A N 1
ATOM 695 C CA . LYS A 1 88 ? -12.769 1.805 7.086 1.00 95.19 88 LYS A CA 1
ATOM 696 C C . LYS A 1 88 ? -12.504 1.262 8.492 1.00 95.19 88 LYS A C 1
ATOM 698 O O . LYS A 1 88 ? -13.195 1.641 9.433 1.00 95.19 88 LYS A O 1
ATOM 703 N N . LEU A 1 89 ? -11.467 0.439 8.664 1.00 95.50 89 LEU A N 1
ATOM 704 C CA . LEU A 1 89 ? -11.089 -0.069 9.984 1.00 95.50 89 LEU A CA 1
ATOM 705 C C . LEU A 1 89 ? -10.755 1.079 10.952 1.00 95.50 89 LEU A C 1
ATOM 707 O O . LEU A 1 89 ? -11.272 1.119 12.062 1.00 95.50 89 LEU A O 1
ATOM 711 N N . LYS A 1 90 ? -9.967 2.069 10.516 1.00 93.38 90 LYS A N 1
ATOM 712 C CA . LYS A 1 90 ? -9.645 3.242 11.348 1.00 93.38 90 LYS A CA 1
ATOM 713 C C . LYS A 1 90 ? -10.877 4.030 11.798 1.00 93.38 90 LYS A C 1
ATOM 715 O O . LYS A 1 90 ? -10.834 4.618 1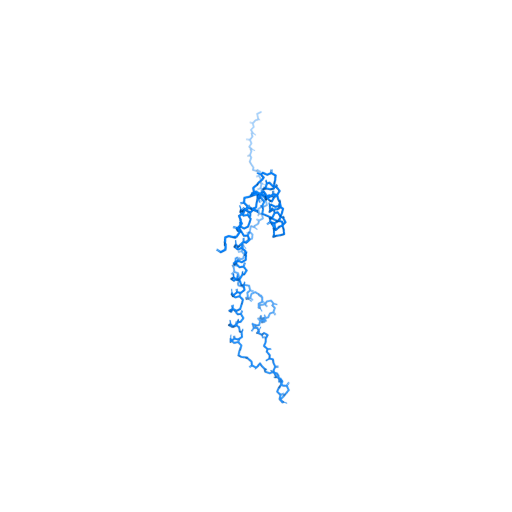2.868 1.00 93.38 90 LYS A O 1
ATOM 720 N N . THR A 1 91 ? -11.951 4.059 11.004 1.00 92.06 91 THR A N 1
ATOM 721 C CA . THR A 1 91 ? -13.169 4.800 11.376 1.00 92.06 91 THR A CA 1
ATOM 722 C C . THR A 1 91 ? -14.007 4.107 12.447 1.00 92.06 91 THR A C 1
ATOM 724 O O . THR A 1 91 ? -14.740 4.790 13.152 1.00 92.06 91 THR A O 1
ATOM 727 N N . ILE A 1 92 ? -13.906 2.779 12.576 1.00 93.69 92 ILE A N 1
ATOM 728 C CA . ILE A 1 92 ? -14.715 2.001 13.530 1.00 93.69 92 ILE A CA 1
ATOM 729 C C . ILE A 1 92 ? -13.987 1.704 14.844 1.00 93.69 92 ILE A C 1
ATOM 731 O O . ILE A 1 92 ? -14.637 1.356 15.821 1.00 93.69 92 ILE A O 1
ATOM 735 N N . VAL A 1 93 ? -12.654 1.813 14.882 1.00 93.88 93 VAL A N 1
ATOM 736 C CA . VAL A 1 93 ? -11.850 1.501 16.074 1.00 93.88 93 VAL A CA 1
ATOM 737 C C . VAL A 1 93 ? -11.774 2.731 16.998 1.00 93.88 93 VAL A C 1
ATOM 739 O O . VAL A 1 93 ? -11.124 3.712 16.636 1.00 93.88 93 VAL A O 1
ATOM 742 N N . PRO A 1 94 ? -12.374 2.700 18.205 1.00 90.06 94 PRO A N 1
ATOM 743 C CA . PRO A 1 94 ? -12.522 3.875 19.071 1.00 90.06 94 PRO A CA 1
ATOM 744 C C . PRO A 1 94 ? -11.276 4.215 19.903 1.00 90.06 94 PRO A C 1
ATOM 746 O O . PRO A 1 94 ? -11.189 5.305 20.455 1.00 90.06 94 PRO A O 1
ATOM 749 N N . LEU A 1 95 ? -10.296 3.309 19.985 1.00 76.94 95 LEU A N 1
ATOM 750 C CA . LEU A 1 95 ? -9.067 3.468 20.783 1.00 76.94 95 LEU A CA 1
ATOM 751 C C . LEU A 1 95 ? -8.000 4.350 20.099 1.00 76.94 95 LEU A C 1
ATOM 753 O O . LEU A 1 95 ? -6.853 4.412 20.540 1.00 76.94 95 LEU A O 1
ATOM 757 N N . ILE A 1 96 ? -8.356 5.005 18.994 1.00 79.19 96 ILE A N 1
ATOM 758 C CA . ILE A 1 96 ? -7.457 5.821 18.181 1.00 79.19 96 ILE A CA 1
ATOM 759 C C . ILE A 1 96 ? -7.862 7.294 18.342 1.00 79.19 96 ILE A C 1
ATOM 761 O O . ILE A 1 96 ? -8.982 7.650 17.970 1.00 79.19 96 ILE A O 1
ATOM 765 N N . PRO A 1 97 ? -6.971 8.172 18.844 1.00 81.00 97 PRO A N 1
ATOM 766 C CA . PRO A 1 97 ? -7.237 9.608 18.904 1.00 81.00 97 PRO A CA 1
ATOM 767 C C . PRO A 1 97 ? -7.556 10.167 17.511 1.00 81.00 97 PRO A C 1
ATOM 769 O O . PRO A 1 97 ? -6.819 9.906 16.559 1.00 81.00 97 PRO A O 1
ATOM 772 N N . LYS A 1 98 ? -8.653 10.926 17.381 1.00 74.44 98 LYS A N 1
ATOM 773 C CA . LYS A 1 98 ? -9.168 11.418 16.082 1.00 74.44 98 LYS A CA 1
ATOM 774 C C . LYS A 1 98 ? -8.204 12.375 15.367 1.00 74.44 98 LYS A C 1
ATOM 776 O O . LYS A 1 98 ? -8.254 12.505 14.148 1.00 74.44 98 LYS A O 1
ATOM 781 N N . ASP A 1 99 ? -7.347 13.038 16.128 1.00 81.44 99 ASP A N 1
ATOM 782 C CA . ASP A 1 99 ? -6.327 13.998 15.706 1.00 81.44 99 ASP A CA 1
ATOM 783 C C . ASP A 1 99 ? -4.994 13.335 15.316 1.00 81.44 99 ASP A C 1
ATOM 785 O O . ASP A 1 99 ? -4.179 13.928 14.604 1.00 81.44 99 ASP A O 1
ATOM 789 N N . ARG A 1 100 ? -4.776 12.075 15.709 1.00 82.00 100 ARG A N 1
ATOM 790 C CA . ARG A 1 100 ? -3.569 11.319 15.368 1.00 82.00 100 ARG A CA 1
ATOM 791 C C . ARG A 1 100 ? -3.803 10.462 14.129 1.00 82.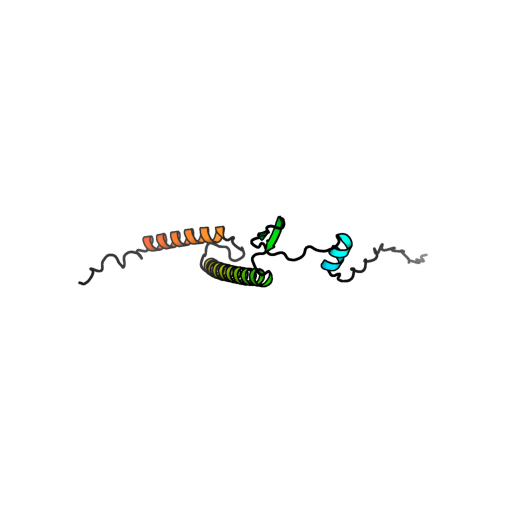00 100 ARG A C 1
ATOM 793 O O . ARG A 1 100 ? -4.813 9.784 13.992 1.00 82.00 100 ARG A O 1
ATOM 800 N N . LYS A 1 101 ? -2.812 10.408 13.235 1.00 85.81 101 LYS A N 1
ATOM 801 C CA . LYS A 1 101 ? -2.776 9.425 12.139 1.00 85.81 101 LYS A CA 1
ATOM 802 C C . LYS A 1 101 ? -2.139 8.125 12.660 1.00 85.81 101 LYS A C 1
ATOM 804 O O . LYS A 1 101 ? -0.911 8.070 12.733 1.00 85.81 101 LYS A O 1
ATOM 809 N N . PRO A 1 102 ? -2.915 7.095 13.056 1.00 87.12 102 PRO A N 1
ATOM 810 C CA . PRO A 1 102 ? -2.350 5.840 13.551 1.00 87.12 102 PRO A CA 1
ATOM 811 C C . PRO A 1 102 ? -1.577 5.118 12.443 1.00 87.12 102 PRO A C 1
ATOM 813 O O . PRO A 1 102 ? -1.960 5.162 11.267 1.00 87.12 102 PRO A O 1
ATOM 816 N N . SER A 1 103 ? -0.512 4.408 12.816 1.00 94.00 103 SER A N 1
ATOM 817 C CA . SER A 1 103 ? 0.186 3.532 11.877 1.00 94.00 103 SER A CA 1
ATOM 818 C C . SER A 1 103 ? -0.654 2.292 11.534 1.00 94.00 103 SER A C 1
ATOM 820 O O . SER A 1 103 ? -1.689 2.009 12.159 1.00 94.00 103 SER A O 1
ATOM 822 N N . LYS A 1 104 ? -0.194 1.512 10.540 1.00 95.19 104 LYS A N 1
ATOM 823 C CA . LYS A 1 104 ? -0.857 0.248 10.193 1.00 95.19 104 LYS A CA 1
ATOM 824 C C . LYS A 1 104 ? -0.852 -0.747 11.361 1.00 95.19 104 LYS A C 1
ATOM 826 O O . LYS A 1 104 ? -1.836 -1.434 11.603 1.00 95.19 104 LYS A O 1
ATOM 831 N N . VAL A 1 105 ? 0.243 -0.793 12.109 1.00 96.25 105 VAL A N 1
ATOM 832 C CA . VAL A 1 105 ? 0.381 -1.695 13.256 1.00 96.25 105 VAL A CA 1
ATOM 833 C C . VAL A 1 105 ? -0.497 -1.231 14.416 1.00 96.25 105 VAL A C 1
ATOM 835 O O . VAL A 1 105 ? -1.199 -2.051 15.002 1.00 96.25 105 VAL A O 1
ATOM 838 N N . ASP A 1 106 ? -0.518 0.072 14.705 1.00 93.50 106 ASP A N 1
ATOM 839 C CA . ASP A 1 106 ? -1.308 0.618 15.817 1.00 93.50 106 ASP A CA 1
ATOM 840 C C . ASP A 1 106 ? -2.802 0.353 15.631 1.00 93.50 106 ASP A C 1
ATOM 842 O O . ASP A 1 106 ? -3.471 -0.098 16.555 1.00 93.50 106 ASP A O 1
ATOM 846 N N . THR A 1 107 ? -3.317 0.569 14.415 1.00 95.25 107 THR A N 1
ATOM 847 C CA . THR A 1 107 ? -4.738 0.327 14.115 1.00 95.25 107 THR A CA 1
ATOM 848 C C . THR A 1 107 ? -5.099 -1.149 14.294 1.00 95.25 107 THR A C 1
ATOM 850 O O . THR A 1 107 ? -6.160 -1.449 14.828 1.00 95.25 107 THR A O 1
ATOM 853 N N . LEU A 1 108 ? -4.229 -2.077 13.873 1.00 97.12 108 LEU A N 1
ATOM 854 C CA . LEU A 1 108 ? -4.478 -3.513 14.027 1.00 97.12 108 LEU A CA 1
ATOM 855 C C . LEU A 1 108 ? -4.483 -3.929 15.501 1.00 97.12 108 LEU A C 1
ATOM 857 O O . LEU A 1 108 ? -5.387 -4.639 15.925 1.00 97.12 108 LEU A O 1
ATOM 861 N N . LYS A 1 109 ? -3.522 -3.440 16.295 1.00 95.75 109 LYS A N 1
ATOM 862 C CA . LYS A 1 109 ? -3.485 -3.693 17.743 1.00 95.75 109 LYS A CA 1
ATOM 863 C C . LYS A 1 109 ? -4.737 -3.158 18.440 1.00 95.75 109 LYS A C 1
ATOM 865 O O . LYS A 1 109 ? -5.364 -3.878 19.211 1.00 95.75 109 LYS A O 1
ATOM 870 N N . ALA A 1 110 ? -5.120 -1.923 18.125 1.00 95.19 110 ALA A N 1
ATOM 871 C CA . ALA A 1 110 ? -6.314 -1.288 18.669 1.00 95.19 110 ALA A CA 1
ATOM 872 C C . ALA A 1 110 ? -7.604 -2.021 18.257 1.00 95.19 110 ALA A C 1
ATOM 874 O O . ALA A 1 110 ? -8.514 -2.154 19.067 1.00 95.19 110 ALA A O 1
ATOM 875 N N . ALA A 1 111 ? -7.683 -2.536 17.027 1.00 96.94 111 ALA A N 1
ATOM 876 C CA . ALA A 1 111 ? -8.823 -3.329 16.572 1.00 96.94 111 ALA A CA 1
ATOM 877 C C . ALA A 1 111 ? -8.965 -4.642 17.355 1.00 96.94 111 ALA A C 1
ATOM 879 O O . ALA A 1 111 ? -10.061 -4.960 17.809 1.00 96.94 111 ALA A O 1
ATOM 880 N N . THR A 1 112 ? -7.866 -5.379 17.551 1.00 97.38 112 THR A N 1
ATOM 881 C CA . THR A 1 112 ? -7.866 -6.619 18.344 1.00 97.38 112 THR A CA 1
ATOM 882 C C . THR A 1 112 ? -8.327 -6.360 19.774 1.00 97.38 112 THR A C 1
ATOM 884 O O . THR A 1 112 ? -9.173 -7.089 20.291 1.00 97.38 112 THR A O 1
ATOM 887 N N . GLU A 1 113 ? -7.815 -5.298 20.397 1.00 96.75 113 GLU A N 1
ATOM 888 C CA . GLU A 1 113 ? -8.216 -4.933 21.753 1.00 96.75 113 GLU A CA 1
ATOM 889 C C . GLU A 1 113 ? -9.686 -4.509 21.815 1.00 96.75 113 GLU A C 1
ATOM 891 O O . GLU A 1 113 ? -10.406 -4.903 22.727 1.00 96.75 113 GLU A O 1
ATOM 896 N N . TYR A 1 114 ? -10.171 -3.780 20.808 1.00 96.62 114 TYR A N 1
ATOM 897 C CA . TYR A 1 114 ? -11.573 -3.389 20.751 1.00 96.62 114 TYR A CA 1
ATOM 898 C C . TYR A 1 114 ? -12.513 -4.598 20.648 1.00 96.62 114 TYR A C 1
ATOM 900 O O . TYR A 1 114 ? -13.488 -4.667 21.392 1.00 96.62 114 TYR A O 1
ATOM 908 N N . ILE A 1 115 ? -12.193 -5.587 19.805 1.00 96.81 115 ILE A N 1
ATOM 909 C CA . ILE A 1 115 ? -12.955 -6.847 19.724 1.00 96.81 115 ILE A CA 1
ATOM 910 C C . ILE A 1 115 ? -12.976 -7.552 21.089 1.00 96.81 115 ILE A C 1
ATOM 912 O O . ILE A 1 115 ? -14.037 -7.975 21.545 1.00 96.81 115 ILE A O 1
ATOM 916 N N . ARG A 1 116 ? -11.825 -7.638 21.770 1.00 96.56 116 ARG A N 1
ATOM 917 C CA . ARG A 1 116 ? -11.711 -8.258 23.100 1.00 96.56 116 ARG A CA 1
ATOM 918 C C . ARG A 1 116 ? -12.603 -7.567 24.136 1.00 96.56 116 ARG A C 1
ATOM 920 O O . ARG A 1 116 ? -13.293 -8.247 24.890 1.00 96.56 116 ARG A O 1
ATOM 927 N N . LEU A 1 117 ? -12.608 -6.234 24.164 1.00 95.88 117 LEU A N 1
ATOM 928 C CA . LEU A 1 117 ? -13.439 -5.450 25.082 1.00 95.88 117 LEU A CA 1
ATOM 929 C C . LEU A 1 117 ? -14.934 -5.645 24.811 1.00 95.88 117 LEU A C 1
ATOM 931 O O . LEU A 1 117 ? -15.703 -5.811 25.753 1.00 95.88 117 LEU A O 1
ATOM 935 N N . LEU A 1 118 ? -15.343 -5.666 23.539 1.00 95.00 118 LEU A N 1
ATOM 936 C CA . LEU A 1 118 ? -16.737 -5.923 23.176 1.00 95.00 118 LEU A CA 1
ATOM 937 C C . LEU A 1 118 ? -17.194 -7.316 23.626 1.00 95.00 118 LEU A C 1
ATOM 939 O O . LEU A 1 118 ? -18.300 -7.438 24.143 1.00 95.00 118 LEU A O 1
ATOM 943 N N . HIS A 1 119 ? -16.352 -8.346 23.489 1.00 95.44 119 HIS A N 1
ATOM 944 C CA . HIS A 1 119 ? -16.671 -9.680 24.010 1.00 95.44 119 HIS A CA 1
ATOM 945 C C . HIS A 1 119 ? -16.881 -9.677 25.528 1.00 95.44 119 HIS A C 1
ATOM 947 O O . HIS A 1 119 ? -17.889 -10.207 25.983 1.00 95.44 119 HIS A O 1
ATOM 953 N N . LEU A 1 120 ? -15.998 -9.029 26.298 1.00 94.62 120 LEU A N 1
ATOM 954 C CA . LEU A 1 120 ? -16.144 -8.943 27.757 1.00 94.62 120 LEU A CA 1
ATOM 955 C C . LEU A 1 120 ? -17.444 -8.248 28.176 1.00 94.62 120 LEU A C 1
ATOM 957 O O . LEU A 1 120 ? -18.148 -8.741 29.050 1.00 94.62 120 LEU A O 1
ATOM 961 N N . ILE A 1 121 ? -17.791 -7.135 27.521 1.00 94.56 121 ILE A N 1
ATOM 962 C CA . ILE A 1 121 ? -19.044 -6.416 27.798 1.00 94.56 121 ILE A CA 1
ATOM 963 C C . ILE A 1 121 ? -20.250 -7.315 27.510 1.00 94.56 121 ILE A C 1
ATOM 965 O O . ILE A 1 121 ? -21.207 -7.332 28.280 1.00 94.56 121 ILE A O 1
ATOM 969 N N . LEU A 1 122 ? -20.225 -8.073 26.412 1.00 93.31 122 LEU A N 1
ATOM 970 C CA . LEU A 1 122 ? -21.312 -8.989 26.060 1.00 93.31 122 LEU A CA 1
ATOM 971 C C . LEU A 1 122 ? -21.443 -10.161 27.043 1.00 93.31 122 LEU A C 1
ATOM 973 O O . LEU A 1 122 ? -22.562 -10.593 27.313 1.00 93.31 122 LEU A O 1
ATOM 977 N N . GLU A 1 123 ? -20.334 -10.670 27.581 1.00 90.88 123 GLU A N 1
ATOM 978 C CA . GLU A 1 123 ? -20.339 -11.694 28.633 1.00 90.88 123 GLU A CA 1
ATOM 979 C C . GLU A 1 123 ? -20.905 -11.144 29.949 1.00 90.88 123 GLU A C 1
ATOM 981 O O . GLU A 1 123 ? -21.797 -11.755 30.534 1.00 90.88 123 GLU A O 1
ATOM 986 N N . GLU A 1 124 ? -20.452 -9.963 30.379 1.00 90.75 124 GLU A N 1
ATOM 987 C CA . GLU A 1 124 ? -20.902 -9.314 31.617 1.00 90.75 124 GLU A CA 1
ATOM 988 C C . GLU A 1 124 ? -22.390 -8.938 31.572 1.00 90.75 124 GLU A C 1
ATOM 990 O O . GLU A 1 124 ? -23.112 -9.085 32.555 1.00 90.75 124 GLU A O 1
ATOM 995 N N . THR A 1 125 ? -22.875 -8.493 30.411 1.00 89.88 125 THR A N 1
ATOM 996 C CA . THR A 1 125 ? -24.278 -8.086 30.220 1.00 89.88 125 THR A CA 1
ATOM 997 C C . THR A 1 125 ? -25.226 -9.251 29.908 1.00 89.88 125 THR A C 1
ATOM 999 O O . THR A 1 125 ? -26.416 -9.026 29.693 1.00 89.88 125 THR A O 1
ATOM 1002 N N . GLY A 1 126 ? -24.733 -10.497 29.880 1.00 79.75 126 GLY A N 1
ATOM 1003 C CA . GLY A 1 126 ? -25.536 -11.689 29.578 1.00 79.75 126 GLY A CA 1
ATOM 1004 C C . GLY A 1 126 ? -25.997 -11.791 28.116 1.00 79.75 126 GLY A C 1
ATOM 1005 O O . GLY A 1 126 ? -26.854 -12.612 27.789 1.00 79.75 126 GLY A O 1
ATOM 1006 N N . GLY A 1 127 ? -25.427 -10.991 27.210 1.00 70.25 127 GLY A N 1
ATOM 1007 C CA . GLY A 1 127 ? -25.799 -10.942 25.791 1.00 70.25 127 GLY A CA 1
ATOM 1008 C C . GLY A 1 127 ? -25.492 -12.226 25.008 1.00 70.25 127 GLY A C 1
ATOM 1009 O O . GLY A 1 127 ? -26.052 -12.440 23.935 1.00 70.25 127 GLY A O 1
ATOM 1010 N N . PHE A 1 128 ? -24.647 -13.111 25.546 1.00 62.44 128 PHE A N 1
ATOM 1011 C CA . PHE A 1 128 ? -24.324 -14.417 24.955 1.00 62.44 128 PHE A CA 1
ATOM 1012 C C . PHE A 1 128 ? -25.323 -15.544 25.290 1.00 62.44 128 PHE A C 1
ATOM 1014 O O . PHE A 1 128 ? -25.218 -16.637 24.729 1.00 62.44 128 PHE A O 1
ATOM 1021 N N . GLU A 1 129 ? -26.309 -15.312 26.163 1.00 59.03 129 GLU A N 1
ATOM 1022 C CA . GLU A 1 129 ? -27.215 -16.368 26.650 1.00 59.03 129 GLU A CA 1
ATOM 1023 C C . GLU A 1 129 ? -28.409 -16.666 25.714 1.00 59.03 129 GLU A C 1
ATOM 1025 O O . GLU A 1 129 ? -29.153 -17.619 25.934 1.00 59.03 129 GLU A O 1
ATOM 1030 N N . VAL A 1 130 ? -28.582 -15.921 24.614 1.00 57.28 130 VAL A N 1
ATOM 1031 C CA . VAL A 1 130 ? -29.788 -16.017 23.760 1.00 57.28 130 VAL A CA 1
ATOM 1032 C C . VAL A 1 130 ? -29.809 -17.244 22.821 1.00 57.28 130 VAL A C 1
ATOM 1034 O O . VAL A 1 130 ? -30.874 -17.622 22.343 1.00 57.28 130 VAL A O 1
ATOM 1037 N N . HIS A 1 131 ? -28.690 -17.946 22.592 1.00 55.91 131 HIS A N 1
ATOM 1038 C CA . HIS A 1 131 ? -28.630 -19.039 21.596 1.00 55.91 131 HIS A CA 1
ATOM 1039 C C . HIS A 1 131 ? -28.249 -20.432 22.118 1.00 55.91 131 HIS A C 1
ATOM 1041 O O . HIS A 1 131 ? -28.074 -21.346 21.315 1.00 55.91 131 HIS A O 1
ATOM 1047 N N . LYS A 1 132 ? -28.149 -20.649 23.435 1.00 56.78 132 LYS A N 1
ATOM 1048 C CA . LYS A 1 132 ? -27.794 -21.981 23.971 1.00 56.78 132 LYS A CA 1
ATOM 1049 C C . LYS A 1 132 ? -28.986 -22.930 24.167 1.00 56.78 132 LYS A C 1
ATOM 1051 O O . LYS A 1 132 ? -28.760 -24.114 24.377 1.00 56.78 132 LYS A O 1
ATOM 1056 N N . ASN A 1 133 ? -30.231 -22.451 24.057 1.00 49.88 133 ASN A N 1
ATOM 1057 C CA . ASN A 1 133 ? -31.424 -23.217 24.457 1.00 49.88 133 ASN A CA 1
ATOM 1058 C C . ASN A 1 133 ? -32.480 -23.440 23.359 1.00 49.88 133 ASN A C 1
ATOM 1060 O O . ASN A 1 133 ? -33.628 -23.728 23.689 1.00 49.88 133 ASN A O 1
ATOM 1064 N N . LEU A 1 134 ? -32.139 -23.343 22.068 1.00 55.09 134 LEU A N 1
ATOM 1065 C CA . LEU A 1 134 ? -33.077 -23.770 21.024 1.00 55.09 134 LEU A CA 1
ATOM 1066 C C . LEU A 1 134 ? -32.787 -25.231 20.640 1.00 55.09 134 LEU A C 1
ATOM 1068 O O . LEU A 1 134 ? -31.759 -25.481 20.005 1.00 55.09 134 LEU A O 1
ATOM 1072 N N . PRO A 1 135 ? -33.635 -26.210 21.023 1.00 52.62 135 PRO A N 1
ATOM 1073 C CA . PRO A 1 135 ? -33.489 -27.565 20.518 1.00 52.62 135 PRO A CA 1
ATOM 1074 C C . PRO A 1 135 ? -33.648 -27.515 18.999 1.00 52.62 135 PRO A C 1
ATOM 1076 O O . PRO A 1 135 ? -34.610 -26.940 18.487 1.00 52.62 135 PRO A O 1
ATOM 1079 N N . LEU A 1 136 ? -32.677 -28.092 18.289 1.00 55.91 136 LEU A N 1
ATOM 1080 C CA . LEU A 1 136 ? -32.762 -28.342 16.854 1.00 55.91 136 LEU A CA 1
ATOM 1081 C C . LEU A 1 136 ? -34.081 -29.085 16.601 1.00 55.91 136 LEU A C 1
ATOM 1083 O O . LEU A 1 136 ? -34.211 -30.250 16.975 1.00 55.91 136 LEU A O 1
ATOM 1087 N N . SER A 1 137 ? -35.081 -28.391 16.049 1.00 54.16 137 SER A N 1
ATOM 1088 C CA . SER A 1 137 ? -36.275 -29.066 15.547 1.00 54.16 137 SER A CA 1
ATOM 1089 C C . SER A 1 137 ? -35.858 -29.910 14.354 1.00 54.16 137 SER A C 1
ATOM 1091 O O . SER A 1 137 ? -35.200 -29.412 13.439 1.00 54.16 137 SER A O 1
ATOM 1093 N N . VAL A 1 138 ? -36.203 -31.189 14.481 1.00 54.31 138 VAL A N 1
ATOM 1094 C CA . VAL A 1 138 ? -36.039 -32.292 13.531 1.00 54.31 138 VAL A CA 1
ATOM 1095 C C . VAL A 1 138 ? -36.576 -31.927 12.153 1.00 54.31 138 VAL A C 1
ATOM 1097 O O . VAL A 1 138 ? -37.665 -31.311 12.101 1.00 54.31 138 VAL A O 1
#

InterPro domains:
  IPR011598 Myc-type, basic helix-loop-helix (bHLH) domain [PF00010] (67-118)
  IPR011598 Myc-type, basic helix-loop-helix (bHLH) domain [PS50888] (66-118)
  IPR011598 Myc-type, basic helix-loop-helix (bHLH) domain [SM00353] (72-124)
  IPR036638 Helix-loop-helix DNA-binding domain superfamily [G3DSA:4.10.280.10] (63-127)
  IPR036638 Helix-loop-helix DNA-binding domain superfamily [SSF47459] (66-124)
  IPR050283 E-box Binding Transcriptional Regulators [PTHR23349] (22-127)